Protein AF-A0A532UDM9-F1 (afdb_monomer_lite)

Foldseek 3Di:
DQPPVLVVCLVCVPVQLVCQLCVQLCVLCVLVVCVVVVNPPRDDDPPSNVVSVCRSVVSVQVSQCSNPNPVSNVVVVCVVPDDPDDDD

Sequence (88 aa):
MSSRMSVWMKKHPLATYFILANGISWIIWTPLVLSSLGIRDIPVLPYHHFFGAFGPILAAIIVTGISSGKTGLRELLGRIVRWRVSIK

Radius of gyration: 17.44 Å; chains: 1; bounding box: 51×32×46 Å

Structure (mmCIF, N/CA/C/O backbone):
data_AF-A0A532UDM9-F1
#
_entry.id   AF-A0A532UDM9-F1
#
loop_
_atom_site.group_PDB
_atom_site.id
_atom_site.type_symbol
_atom_site.label_atom_id
_atom_site.label_alt_id
_atom_site.label_comp_id
_atom_site.label_asym_id
_atom_site.label_entity_id
_atom_site.label_seq_id
_atom_site.pdbx_PDB_ins_code
_atom_site.Cartn_x
_atom_site.Cartn_y
_atom_site.Cartn_z
_atom_site.occupancy
_atom_site.B_iso_or_equiv
_atom_site.auth_seq_id
_atom_site.auth_comp_id
_atom_site.auth_asym_id
_atom_site.auth_atom_id
_atom_site.pdbx_PDB_model_num
ATOM 1 N N . MET A 1 1 ? 8.159 5.267 21.425 1.00 49.03 1 MET A N 1
ATOM 2 C CA . MET A 1 1 ? 8.493 6.573 20.819 1.00 49.03 1 MET A CA 1
ATOM 3 C C . MET A 1 1 ? 7.891 6.627 19.415 1.00 49.03 1 MET A C 1
ATOM 5 O O . MET A 1 1 ? 8.507 6.153 18.472 1.00 49.03 1 MET A O 1
ATOM 9 N N . SER A 1 2 ? 6.646 7.080 19.256 1.00 57.62 2 SER A N 1
ATOM 10 C CA . SER A 1 2 ? 6.044 7.228 17.921 1.00 57.62 2 SER A CA 1
ATOM 11 C C . SER A 1 2 ? 6.759 8.354 17.173 1.00 57.62 2 SER A C 1
ATOM 13 O O . SER A 1 2 ? 6.787 9.488 17.646 1.00 57.62 2 SER A O 1
ATOM 15 N N . SER A 1 3 ? 7.377 8.039 16.033 1.00 77.19 3 SER A N 1
ATOM 16 C CA . SER A 1 3 ? 8.070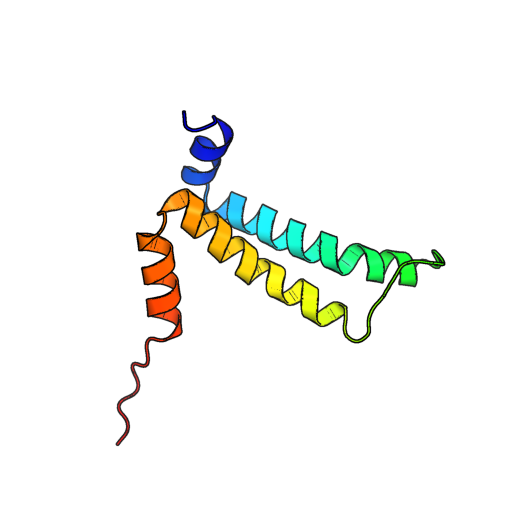 9.025 15.198 1.00 77.19 3 SER A CA 1
ATOM 17 C C . SER A 1 3 ? 7.096 10.125 14.760 1.00 77.19 3 SER A C 1
ATOM 19 O O . SER A 1 3 ? 5.913 9.850 14.536 1.00 77.19 3 SER A O 1
ATOM 21 N N . ARG A 1 4 ? 7.568 11.372 14.600 1.00 81.12 4 ARG A N 1
ATOM 22 C CA . ARG A 1 4 ? 6.734 12.500 14.121 1.00 81.12 4 ARG A CA 1
ATOM 23 C C . ARG A 1 4 ? 5.974 12.154 12.833 1.00 81.12 4 ARG A C 1
ATOM 25 O O . ARG A 1 4 ? 4.824 12.548 12.664 1.00 81.12 4 ARG A O 1
ATOM 32 N N . MET A 1 5 ? 6.593 11.338 11.981 1.00 78.75 5 MET A N 1
ATOM 33 C CA . MET A 1 5 ? 6.012 10.837 10.738 1.00 78.75 5 MET A CA 1
ATOM 34 C C . MET A 1 5 ? 4.782 9.953 10.981 1.00 78.75 5 MET A C 1
ATOM 36 O O . MET A 1 5 ? 3.742 10.172 10.370 1.00 78.75 5 MET A O 1
ATOM 40 N N . SER A 1 6 ? 4.846 9.028 11.944 1.00 79.00 6 SER A N 1
ATOM 41 C CA . SER A 1 6 ? 3.701 8.176 12.299 1.00 79.00 6 SER A CA 1
ATOM 42 C C . SER A 1 6 ? 2.503 8.971 12.834 1.00 79.00 6 SER A C 1
ATOM 44 O O . SER A 1 6 ? 1.358 8.629 12.547 1.00 79.00 6 SER A O 1
ATOM 46 N N . VAL A 1 7 ? 2.748 10.061 13.571 1.00 84.69 7 VAL A N 1
ATOM 47 C CA . VAL A 1 7 ? 1.688 10.947 14.084 1.00 84.69 7 VAL A CA 1
ATOM 48 C C . VAL A 1 7 ? 1.009 11.696 12.937 1.00 84.69 7 VAL A C 1
ATOM 50 O O . VAL A 1 7 ? -0.217 11.772 12.892 1.00 84.69 7 VAL A O 1
ATOM 53 N N . TRP A 1 8 ? 1.789 12.198 11.977 1.00 88.06 8 TRP A N 1
ATOM 54 C CA . TRP A 1 8 ? 1.249 12.864 10.792 1.00 88.06 8 TRP A CA 1
ATOM 55 C C . TRP A 1 8 ? 0.431 11.905 9.918 1.00 88.06 8 TRP A C 1
ATOM 57 O O . TRP A 1 8 ? -0.691 12.233 9.538 1.00 88.06 8 TRP A O 1
ATOM 67 N N . MET A 1 9 ? 0.937 10.691 9.678 1.00 88.88 9 MET A N 1
ATOM 68 C CA . MET A 1 9 ? 0.235 9.666 8.892 1.00 88.88 9 MET A CA 1
ATOM 69 C C . MET A 1 9 ? -1.118 9.294 9.507 1.00 88.88 9 MET A C 1
ATOM 71 O O . MET A 1 9 ? -2.102 9.144 8.788 1.00 88.88 9 MET A O 1
ATOM 75 N N . LYS A 1 10 ? -1.190 9.218 10.842 1.00 84.50 10 LYS A N 1
ATOM 76 C CA . LYS A 1 10 ? -2.447 9.000 11.576 1.00 84.50 10 LYS A CA 1
ATOM 77 C C . LYS A 1 10 ? -3.436 10.155 11.430 1.00 84.50 10 LYS A C 1
ATOM 79 O O . LYS A 1 10 ? -4.639 9.920 11.411 1.00 84.50 10 LYS A O 1
ATOM 84 N N . LYS A 1 11 ? -2.944 11.393 11.339 1.00 91.56 11 LYS A N 1
ATOM 85 C CA . LYS A 1 11 ? -3.772 12.593 11.149 1.00 91.56 11 LYS A CA 1
ATOM 86 C C . LYS A 1 11 ? -4.254 12.748 9.701 1.00 91.56 11 LYS A C 1
ATOM 88 O O . LYS A 1 11 ? -5.323 13.307 9.475 1.00 91.56 11 LYS A O 1
ATOM 93 N N . HIS A 1 12 ? -3.496 12.230 8.733 1.00 91.38 12 HIS A N 1
ATOM 94 C CA . HIS A 1 12 ? -3.788 12.324 7.299 1.00 91.38 12 HIS A CA 1
ATOM 95 C C . HIS A 1 12 ? -3.815 10.942 6.613 1.00 91.38 12 HIS A C 1
ATOM 97 O O . HIS A 1 12 ? -3.053 10.704 5.668 1.00 91.38 12 HIS A O 1
ATOM 103 N N . PRO A 1 13 ? -4.694 10.015 7.041 1.00 89.69 13 PRO A N 1
ATOM 104 C CA . PRO A 1 13 ? -4.692 8.639 6.546 1.00 89.69 13 PRO A CA 1
ATOM 105 C C . PRO A 1 13 ? -5.019 8.555 5.051 1.00 89.69 13 PRO A C 1
ATOM 107 O O . PRO A 1 13 ? -4.428 7.747 4.343 1.00 89.69 13 PRO A O 1
ATOM 110 N N . LEU A 1 14 ? -5.895 9.432 4.544 1.00 93.12 14 LEU A N 1
ATOM 111 C CA . LEU A 1 14 ? -6.273 9.455 3.129 1.00 93.12 14 LEU A CA 1
ATOM 112 C C . LEU A 1 14 ? -5.114 9.907 2.227 1.00 93.12 14 LEU A C 1
ATOM 114 O O . LEU A 1 14 ? -4.808 9.247 1.239 1.00 93.12 14 LEU A O 1
ATOM 118 N N . ALA A 1 15 ? -4.435 10.999 2.586 1.00 94.44 15 ALA A N 1
ATOM 119 C CA . ALA A 1 15 ? -3.269 11.470 1.840 1.00 94.44 15 ALA A CA 1
ATOM 120 C C . ALA A 1 15 ? -2.140 10.432 1.878 1.00 94.44 15 ALA A C 1
ATOM 122 O O . ALA A 1 15 ? -1.555 10.105 0.849 1.00 94.44 15 ALA A O 1
ATOM 123 N N . THR A 1 16 ? -1.896 9.850 3.056 1.00 92.94 16 THR A N 1
ATOM 124 C CA . THR A 1 16 ?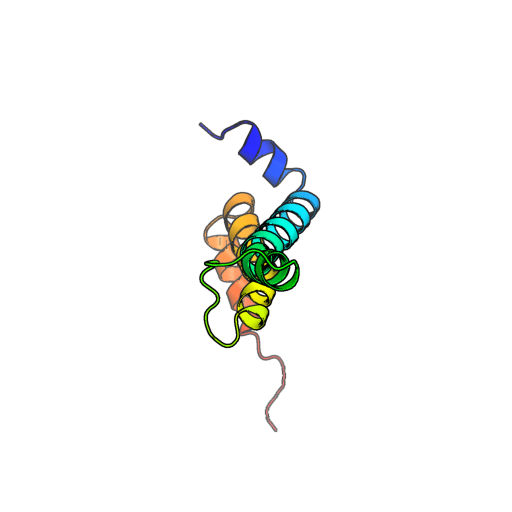 -0.919 8.769 3.235 1.00 92.94 16 THR A CA 1
ATOM 125 C C . THR A 1 16 ? -1.248 7.573 2.344 1.00 92.94 16 THR A C 1
ATOM 127 O O . THR A 1 16 ? -0.359 7.034 1.690 1.00 92.94 16 THR A O 1
ATOM 130 N N . TYR A 1 17 ? -2.523 7.188 2.272 1.00 94.56 17 TYR A N 1
ATOM 131 C CA . TYR A 1 17 ? -2.987 6.118 1.399 1.00 94.56 17 TYR A CA 1
ATOM 132 C C . TYR A 1 17 ? -2.712 6.422 -0.072 1.00 94.56 17 TYR A C 1
ATOM 134 O O . TYR A 1 17 ? -2.106 5.594 -0.741 1.00 94.56 17 TYR A O 1
ATOM 142 N N . PHE A 1 18 ? -3.091 7.599 -0.574 1.00 96.19 18 PHE A N 1
ATOM 143 C CA . PHE A 1 18 ? -2.866 7.945 -1.980 1.00 96.19 18 PHE A CA 1
ATOM 144 C C . PHE A 1 18 ? -1.384 7.997 -2.343 1.00 96.19 18 PHE A C 1
ATOM 146 O O . PHE A 1 18 ? -1.006 7.484 -3.397 1.00 96.19 18 PHE A O 1
ATOM 153 N N . ILE A 1 19 ? -0.550 8.575 -1.476 1.00 96.19 19 ILE A N 1
ATOM 154 C CA . ILE A 1 19 ? 0.901 8.646 -1.683 1.00 96.19 19 ILE A CA 1
ATOM 155 C C . ILE A 1 19 ? 1.495 7.238 -1.728 1.00 96.19 19 ILE A C 1
ATOM 157 O O . ILE A 1 19 ? 2.242 6.925 -2.650 1.00 96.19 19 ILE A O 1
ATOM 161 N N . LEU A 1 20 ? 1.138 6.369 -0.777 1.00 95.19 20 LEU A N 1
ATOM 162 C CA . LEU A 1 20 ? 1.636 4.993 -0.749 1.00 95.19 20 LEU A CA 1
ATOM 163 C C . LEU A 1 20 ? 1.111 4.167 -1.922 1.00 95.19 20 LEU A C 1
ATOM 165 O O . LEU A 1 20 ? 1.888 3.465 -2.556 1.00 95.19 20 LEU A O 1
ATOM 169 N N . ALA A 1 21 ? -0.179 4.261 -2.241 1.00 95.88 21 ALA A N 1
ATOM 170 C CA . ALA A 1 21 ? -0.788 3.500 -3.325 1.00 95.88 21 ALA A CA 1
ATOM 171 C C . ALA A 1 21 ? -0.140 3.851 -4.666 1.00 95.88 21 ALA A C 1
ATOM 173 O O . ALA A 1 21 ? 0.287 2.954 -5.393 1.00 95.88 21 ALA A O 1
ATOM 174 N N . ASN A 1 22 ? -0.004 5.146 -4.966 1.00 94.44 22 ASN A N 1
ATOM 175 C CA . ASN A 1 22 ? 0.653 5.596 -6.189 1.00 94.44 22 ASN A CA 1
ATOM 176 C C . ASN A 1 22 ? 2.147 5.287 -6.161 1.00 94.44 22 ASN A C 1
ATOM 178 O O . ASN A 1 22 ? 2.653 4.741 -7.132 1.00 94.44 22 ASN A O 1
ATOM 182 N N . GLY A 1 23 ? 2.842 5.568 -5.057 1.00 95.75 23 GLY A N 1
ATOM 183 C CA . GLY A 1 23 ? 4.276 5.312 -4.930 1.00 95.75 23 GLY A CA 1
ATOM 184 C C . GLY A 1 23 ? 4.627 3.840 -5.145 1.00 95.75 23 GLY A C 1
ATOM 185 O O . GLY A 1 23 ? 5.491 3.534 -5.958 1.00 95.75 23 GLY A O 1
ATOM 186 N N . ILE A 1 24 ? 3.910 2.921 -4.491 1.00 94.38 24 ILE A N 1
ATOM 187 C CA . ILE A 1 24 ? 4.119 1.475 -4.651 1.00 94.38 24 ILE A CA 1
ATOM 188 C C . ILE A 1 24 ? 3.810 1.042 -6.090 1.00 94.38 24 ILE A C 1
ATOM 190 O O . ILE A 1 24 ? 4.617 0.343 -6.698 1.00 94.38 24 ILE A O 1
ATOM 194 N N . SER A 1 25 ? 2.678 1.479 -6.653 1.00 93.06 25 SER A N 1
ATOM 195 C CA . SER A 1 25 ? 2.291 1.113 -8.026 1.00 93.06 25 SER A CA 1
ATOM 196 C C . SER A 1 25 ? 3.325 1.594 -9.047 1.00 93.06 25 SER A C 1
ATOM 198 O O . SER A 1 25 ? 3.759 0.826 -9.902 1.00 93.06 25 SER A O 1
ATOM 200 N N . TRP A 1 26 ? 3.776 2.845 -8.920 1.00 93.50 26 TRP A N 1
ATOM 201 C CA . TRP A 1 26 ? 4.772 3.434 -9.809 1.00 93.50 26 TRP A CA 1
ATOM 202 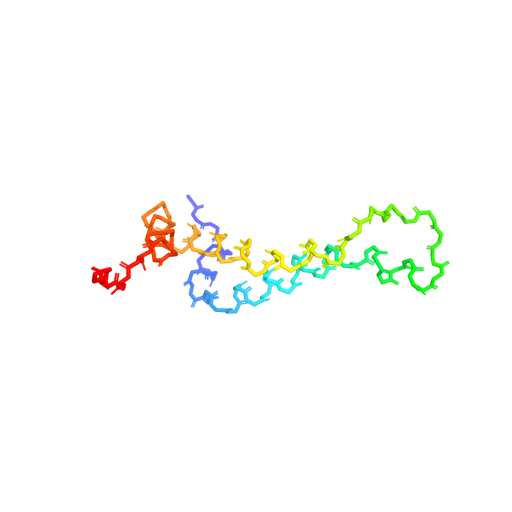C C . TRP A 1 26 ? 6.141 2.790 -9.661 1.00 93.50 26 TRP A C 1
ATOM 204 O O . TRP A 1 26 ? 6.778 2.549 -10.678 1.00 93.50 26 TRP A O 1
ATOM 214 N N . ILE A 1 27 ? 6.590 2.448 -8.451 1.00 92.00 27 ILE A N 1
ATOM 215 C CA . ILE A 1 27 ? 7.854 1.717 -8.261 1.00 92.00 27 ILE A CA 1
ATOM 216 C C . ILE A 1 27 ? 7.819 0.384 -9.019 1.00 92.00 27 ILE A C 1
ATOM 218 O O . ILE A 1 27 ? 8.786 0.040 -9.694 1.00 92.00 27 ILE A O 1
ATOM 222 N N . ILE A 1 28 ? 6.693 -0.331 -8.968 1.00 90.25 28 ILE A N 1
ATOM 223 C CA . ILE A 1 28 ? 6.527 -1.617 -9.660 1.00 90.25 28 ILE A CA 1
ATOM 224 C C . ILE A 1 28 ? 6.432 -1.437 -11.185 1.00 90.25 28 ILE A C 1
ATOM 226 O O . ILE A 1 28 ? 6.943 -2.266 -11.935 1.00 90.25 28 ILE A O 1
ATOM 230 N N . TRP A 1 29 ? 5.801 -0.364 -11.666 1.00 90.44 29 TRP A N 1
ATOM 231 C CA . TRP A 1 29 ? 5.667 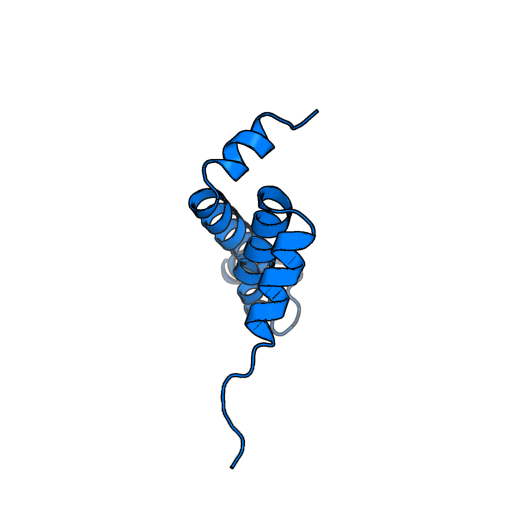-0.089 -13.103 1.00 90.44 29 TRP A CA 1
ATOM 232 C C . TRP A 1 29 ? 6.866 0.634 -13.727 1.00 90.44 29 TRP A C 1
ATOM 234 O O . TRP A 1 29 ? 7.034 0.575 -14.943 1.00 90.44 29 TRP A O 1
ATOM 244 N N . THR A 1 30 ? 7.723 1.279 -12.936 1.00 90.62 30 THR A N 1
ATOM 245 C CA . THR A 1 30 ? 8.890 2.032 -13.430 1.00 90.62 30 THR A CA 1
ATOM 246 C C . THR A 1 30 ? 9.796 1.185 -14.333 1.00 90.62 30 THR A C 1
ATOM 248 O O . THR A 1 30 ? 10.117 1.660 -15.421 1.00 90.62 30 THR A O 1
ATOM 251 N N . PRO A 1 31 ? 10.145 -0.076 -13.994 1.00 88.19 31 PRO A N 1
ATOM 252 C CA . PRO A 1 31 ? 10.896 -0.952 -14.897 1.00 88.19 31 PRO A CA 1
ATOM 253 C C . PRO A 1 31 ? 10.236 -1.131 -16.275 1.00 88.19 31 PRO A C 1
ATOM 255 O O . PRO A 1 31 ? 10.910 -1.104 -17.303 1.00 88.19 31 PRO A O 1
ATOM 258 N N . LEU A 1 32 ? 8.907 -1.255 -16.312 1.00 87.19 32 LEU A N 1
ATOM 259 C CA . LEU A 1 32 ? 8.149 -1.420 -17.553 1.00 87.19 32 LEU A CA 1
ATOM 260 C C . LEU A 1 32 ? 8.216 -0.154 -18.421 1.00 87.19 32 LEU A C 1
ATOM 262 O O . LEU A 1 32 ? 8.448 -0.236 -19.626 1.00 87.19 32 LEU A O 1
ATOM 266 N N . VAL A 1 33 ? 8.073 1.020 -17.800 1.00 88.31 33 VAL A N 1
ATOM 267 C CA . VAL A 1 33 ? 8.180 2.315 -18.490 1.00 88.31 33 VAL A CA 1
ATOM 268 C C . VAL A 1 33 ? 9.602 2.541 -19.005 1.00 88.31 33 VAL A C 1
ATOM 270 O O . VAL A 1 33 ? 9.775 2.880 -20.173 1.00 88.31 33 VAL A O 1
ATOM 273 N N . LEU A 1 34 ? 10.629 2.290 -18.188 1.00 89.44 34 LEU A N 1
ATOM 274 C CA . LEU A 1 34 ? 12.036 2.426 -18.590 1.00 89.44 34 LEU A CA 1
ATOM 275 C C . LEU A 1 34 ? 12.383 1.508 -19.770 1.00 89.44 34 LEU A C 1
ATOM 277 O O . LEU A 1 34 ? 13.033 1.948 -20.718 1.00 89.44 34 LEU A O 1
ATOM 281 N N . SER A 1 35 ? 11.890 0.266 -19.754 1.00 87.19 35 SER A N 1
ATOM 282 C CA . SER A 1 35 ? 12.047 -0.668 -20.872 1.00 87.19 35 SER A CA 1
ATOM 283 C C . SER A 1 35 ? 11.377 -0.147 -22.151 1.00 87.19 35 SER A C 1
ATOM 285 O O . SER A 1 35 ? 11.983 -0.191 -23.221 1.00 87.19 35 SER A O 1
ATOM 287 N N . SER A 1 36 ? 10.175 0.437 -22.048 1.00 85.44 36 SER A N 1
ATOM 288 C CA . SER A 1 36 ? 9.475 1.035 -23.198 1.00 85.44 36 SER A CA 1
ATOM 289 C C . SER A 1 36 ? 10.178 2.266 -23.788 1.00 85.44 36 SER A C 1
ATOM 291 O O . SER A 1 36 ? 10.040 2.539 -24.977 1.00 85.44 36 SER A O 1
ATOM 293 N N . LEU A 1 37 ? 10.979 2.974 -22.985 1.00 89.88 37 LEU A N 1
ATOM 294 C CA . LEU A 1 37 ? 11.800 4.113 -23.412 1.00 89.88 37 LEU A CA 1
ATOM 295 C C . LEU A 1 37 ? 13.120 3.690 -24.082 1.00 89.88 37 LEU A C 1
ATOM 297 O O . LEU A 1 37 ? 13.923 4.542 -24.455 1.00 89.88 37 LEU A O 1
ATOM 301 N N . GLY A 1 38 ? 13.360 2.385 -24.244 1.00 86.44 38 GLY A N 1
ATOM 302 C CA . GLY A 1 38 ? 14.546 1.854 -24.914 1.00 86.44 38 GLY A CA 1
ATOM 303 C C . GLY A 1 38 ? 15.758 1.655 -24.003 1.00 86.44 38 GLY A C 1
ATOM 304 O O . GLY A 1 38 ? 16.840 1.343 -24.507 1.00 86.44 38 GLY A O 1
ATOM 305 N N . ILE A 1 39 ? 15.598 1.791 -22.680 1.00 86.25 39 ILE A N 1
ATOM 306 C CA . ILE A 1 39 ? 16.646 1.427 -21.719 1.00 86.25 39 ILE A CA 1
ATOM 307 C C . ILE A 1 39 ? 16.749 -0.099 -21.684 1.00 86.25 39 ILE A C 1
ATOM 309 O O . ILE A 1 39 ? 15.786 -0.802 -21.367 1.00 86.25 39 ILE A O 1
ATOM 313 N N . ARG A 1 40 ? 17.924 -0.606 -22.059 1.00 80.75 40 ARG A N 1
ATOM 314 C CA . ARG A 1 40 ? 18.221 -2.041 -22.133 1.00 80.75 40 ARG A CA 1
ATOM 315 C C . ARG A 1 40 ? 18.601 -2.584 -20.751 1.00 80.75 40 ARG A C 1
ATOM 317 O O . ARG A 1 40 ? 18.916 -1.818 -19.846 1.00 80.75 40 ARG A O 1
ATOM 324 N N . ASP A 1 41 ? 18.513 -3.903 -20.598 1.00 81.19 41 ASP A N 1
ATOM 325 C CA . ASP A 1 41 ? 18.890 -4.651 -19.385 1.00 81.19 41 ASP A CA 1
ATOM 326 C C . ASP A 1 41 ? 18.032 -4.391 -18.132 1.00 81.19 41 ASP A C 1
ATOM 328 O O . ASP A 1 41 ? 18.416 -4.734 -17.013 1.00 81.19 41 ASP A O 1
ATOM 332 N N . ILE A 1 42 ? 16.824 -3.843 -18.303 1.00 82.19 42 ILE A N 1
ATOM 333 C CA . ILE A 1 42 ? 15.840 -3.760 -17.220 1.00 82.19 42 ILE A CA 1
ATOM 334 C C . ILE A 1 42 ? 15.199 -5.149 -17.019 1.00 82.19 42 ILE A C 1
ATOM 336 O O . ILE A 1 42 ? 14.616 -5.689 -17.965 1.00 82.19 42 ILE A O 1
ATOM 340 N N . PRO A 1 43 ? 15.237 -5.736 -15.810 1.00 80.50 43 PRO A N 1
ATOM 341 C CA . PRO A 1 43 ? 14.607 -7.026 -15.551 1.00 80.50 43 PRO A CA 1
ATOM 342 C C . PRO A 1 43 ? 13.075 -6.897 -15.561 1.00 80.50 43 PRO A C 1
ATOM 344 O O . PRO A 1 43 ? 12.469 -6.462 -14.583 1.00 80.50 43 PRO A O 1
ATOM 347 N N . VAL A 1 44 ? 12.434 -7.301 -16.662 1.00 82.88 44 VAL A N 1
ATOM 348 C CA . VAL A 1 44 ? 10.968 -7.346 -16.800 1.00 82.88 44 VAL A CA 1
ATOM 349 C C . VAL A 1 44 ? 10.502 -8.805 -16.902 1.00 82.88 44 VAL A C 1
ATOM 351 O O . VAL A 1 44 ? 10.619 -9.457 -17.931 1.00 82.88 44 VAL A O 1
ATOM 354 N N . LEU A 1 45 ? 9.958 -9.332 -15.807 1.00 83.12 45 LEU A N 1
ATOM 355 C CA . LEU A 1 45 ? 9.170 -10.573 -15.732 1.00 83.12 45 LEU A CA 1
ATOM 356 C C . LEU A 1 45 ? 7.925 -10.523 -16.651 1.00 83.12 45 LEU A C 1
ATOM 358 O O . LEU A 1 45 ? 7.349 -9.445 -16.856 1.00 83.12 45 LEU A O 1
ATOM 362 N N . PRO A 1 46 ? 7.425 -11.686 -17.101 1.00 82.88 46 PRO A N 1
ATOM 363 C CA . PRO A 1 46 ? 6.109 -11.800 -17.724 1.00 82.88 46 PRO A CA 1
ATOM 364 C C . PRO A 1 46 ? 5.002 -11.211 -16.835 1.00 82.88 46 PRO A C 1
ATOM 366 O O . PRO A 1 46 ? 5.040 -11.351 -15.614 1.00 82.88 46 PRO A O 1
ATOM 369 N N . TYR A 1 47 ? 4.000 -10.568 -17.444 1.00 84.19 47 TYR A N 1
ATOM 370 C CA . TYR A 1 47 ? 2.814 -10.039 -16.746 1.00 84.19 47 TYR A CA 1
ATOM 371 C C . TYR A 1 47 ? 3.086 -8.953 -15.682 1.00 84.19 47 TYR A C 1
ATOM 373 O O . TYR A 1 47 ? 2.232 -8.685 -14.840 1.00 84.19 47 TYR A O 1
ATOM 381 N N . HIS A 1 48 ? 4.232 -8.263 -15.751 1.00 85.12 48 HIS A N 1
ATOM 382 C CA . HIS A 1 48 ? 4.642 -7.218 -14.796 1.00 85.12 48 HIS A CA 1
ATOM 383 C C . HIS A 1 48 ? 3.574 -6.167 -14.463 1.00 85.12 48 HIS A C 1
ATOM 385 O O . HIS A 1 48 ? 3.462 -5.708 -13.327 1.00 85.12 48 HIS A O 1
ATOM 391 N N . HIS A 1 49 ? 2.772 -5.792 -15.459 1.00 83.50 49 HIS A N 1
ATOM 392 C CA . HIS A 1 49 ? 1.718 -4.792 -15.328 1.00 83.50 49 HIS A CA 1
ATOM 393 C C . HIS A 1 49 ? 0.677 -5.158 -14.257 1.00 83.50 49 HIS A C 1
ATOM 395 O O . HIS A 1 49 ? 0.202 -4.261 -13.559 1.00 83.50 49 HIS A O 1
ATOM 401 N N . PHE A 1 50 ? 0.383 -6.449 -14.056 1.00 87.69 50 PHE A N 1
ATOM 402 C CA . PHE A 1 50 ? -0.549 -6.901 -13.019 1.00 87.69 50 PHE A CA 1
ATOM 403 C C . PHE A 1 50 ? -0.036 -6.625 -11.605 1.00 87.69 50 PHE A C 1
ATOM 405 O O . PHE A 1 50 ? -0.832 -6.338 -10.714 1.00 87.69 50 PHE A O 1
ATOM 412 N N . PHE A 1 51 ? 1.280 -6.660 -11.381 1.00 87.25 51 PHE A N 1
ATOM 413 C CA . PHE A 1 51 ? 1.828 -6.496 -10.035 1.00 87.25 51 PHE A CA 1
ATOM 414 C C . PHE A 1 51 ? 1.617 -5.083 -9.481 1.00 87.25 51 PHE A C 1
ATOM 416 O O . PHE A 1 51 ? 1.361 -4.923 -8.288 1.00 87.25 51 PHE A O 1
ATOM 423 N N . GLY A 1 52 ? 1.643 -4.057 -10.337 1.00 85.25 52 GLY A N 1
ATOM 424 C CA . GLY A 1 52 ? 1.377 -2.683 -9.899 1.00 85.25 52 GLY A CA 1
ATOM 425 C C . GLY A 1 52 ? -0.064 -2.472 -9.427 1.00 85.25 52 GLY A C 1
ATOM 426 O O . GLY A 1 52 ? -0.298 -1.643 -8.552 1.00 85.25 52 GLY A O 1
ATOM 427 N N . ALA A 1 53 ? -1.021 -3.287 -9.890 1.00 88.31 53 ALA A N 1
ATOM 428 C CA . ALA A 1 53 ? -2.411 -3.217 -9.435 1.00 88.31 53 ALA A CA 1
ATOM 429 C C . ALA A 1 53 ? -2.588 -3.596 -7.950 1.00 88.31 53 ALA A C 1
ATOM 431 O O . ALA A 1 53 ? -3.599 -3.243 -7.344 1.00 88.31 53 ALA A O 1
ATOM 432 N N . PHE A 1 54 ? -1.604 -4.262 -7.331 1.00 92.00 54 PHE A N 1
ATOM 433 C CA . PHE A 1 54 ? -1.619 -4.552 -5.893 1.00 92.00 54 PHE A CA 1
ATOM 434 C C . PHE A 1 54 ? -1.183 -3.363 -5.023 1.00 92.00 54 PHE A C 1
ATOM 436 O O . PHE A 1 54 ? -1.344 -3.421 -3.801 1.00 92.00 54 PHE A O 1
ATOM 443 N N . GLY A 1 55 ? -0.678 -2.271 -5.608 1.00 92.19 55 GLY A N 1
ATOM 444 C CA . GLY A 1 55 ? -0.228 -1.087 -4.868 1.00 92.19 55 GLY A CA 1
ATOM 445 C C . GLY A 1 55 ? -1.279 -0.508 -3.908 1.00 92.19 55 GLY A C 1
ATOM 446 O O . GLY A 1 55 ? -0.969 -0.327 -2.727 1.00 92.19 55 GLY A O 1
ATOM 447 N N . PRO A 1 56 ? -2.537 -0.292 -4.337 1.00 94.19 56 PRO A N 1
ATOM 448 C CA . PRO A 1 56 ? -3.623 0.141 -3.455 1.00 94.19 56 PRO A CA 1
ATOM 449 C C . PRO A 1 56 ? -3.917 -0.832 -2.304 1.00 94.19 56 PRO A C 1
ATOM 451 O O . PRO A 1 56 ? -4.146 -0.398 -1.175 1.00 94.19 56 PRO A O 1
ATOM 454 N N . ILE A 1 57 ? -3.861 -2.146 -2.551 1.00 94.31 57 ILE A N 1
ATOM 455 C CA . ILE A 1 57 ? -4.096 -3.169 -1.517 1.00 94.31 57 ILE A CA 1
ATOM 456 C C . ILE A 1 57 ? -2.992 -3.104 -0.453 1.00 94.31 57 ILE A C 1
ATOM 458 O O . ILE A 1 57 ? -3.286 -3.060 0.744 1.00 94.31 57 ILE A O 1
ATOM 462 N N . LEU A 1 58 ? -1.727 -3.033 -0.875 1.00 94.31 58 LEU A N 1
ATOM 463 C CA . LEU A 1 58 ? -0.586 -2.890 0.033 1.00 94.31 58 LEU A CA 1
ATOM 464 C C . LEU A 1 58 ? -0.670 -1.586 0.836 1.00 94.31 58 LEU A C 1
ATOM 466 O O . LEU A 1 58 ? -0.498 -1.599 2.056 1.00 94.31 58 LEU A O 1
ATOM 470 N N . ALA A 1 59 ? -1.013 -0.473 0.185 1.00 95.50 59 ALA A N 1
ATOM 471 C CA . ALA A 1 59 ? -1.202 0.813 0.848 1.00 95.50 59 ALA A CA 1
ATOM 472 C C . ALA A 1 59 ? -2.327 0.769 1.894 1.00 95.50 59 ALA A C 1
ATOM 474 O O . ALA A 1 59 ? -2.145 1.273 3.003 1.00 95.50 59 ALA A O 1
ATOM 475 N N . ALA A 1 60 ? -3.460 0.126 1.592 1.00 94.12 60 ALA A N 1
ATOM 476 C CA . ALA A 1 60 ? -4.564 -0.037 2.537 1.00 94.12 60 ALA A CA 1
ATOM 477 C C . ALA A 1 60 ? -4.132 -0.812 3.789 1.00 94.12 60 ALA A C 1
ATOM 479 O O . ALA A 1 60 ? -4.434 -0.387 4.907 1.00 94.12 60 ALA A O 1
ATOM 480 N N . ILE A 1 61 ? -3.390 -1.911 3.619 1.00 94.75 61 ILE A N 1
ATOM 481 C CA . ILE A 1 61 ? -2.861 -2.718 4.728 1.00 94.75 61 ILE A CA 1
ATOM 482 C C . ILE A 1 61 ? -1.891 -1.885 5.577 1.00 94.75 61 ILE A C 1
ATOM 484 O O . ILE A 1 61 ? -2.042 -1.826 6.798 1.00 94.75 61 ILE A O 1
ATOM 488 N N . ILE A 1 62 ? -0.940 -1.186 4.951 1.00 93.69 62 ILE A N 1
ATOM 489 C CA . ILE A 1 62 ? 0.058 -0.368 5.658 1.00 93.69 62 ILE A CA 1
ATOM 490 C C . ILE A 1 62 ? -0.618 0.760 6.446 1.00 93.69 62 ILE A C 1
ATOM 492 O O . ILE A 1 62 ? -0.387 0.898 7.649 1.00 93.69 62 ILE A O 1
ATOM 496 N N . VAL A 1 63 ? -1.491 1.547 5.808 1.00 94.56 63 VAL A N 1
ATOM 497 C CA . VAL A 1 63 ? -2.165 2.685 6.458 1.00 94.56 63 VAL A CA 1
ATOM 498 C C . VAL A 1 63 ? -3.077 2.216 7.585 1.00 94.56 63 VAL A C 1
ATOM 500 O O . VAL A 1 63 ? -3.086 2.829 8.654 1.00 94.56 63 VAL A O 1
ATOM 503 N N . THR A 1 64 ? -3.798 1.112 7.390 1.00 93.9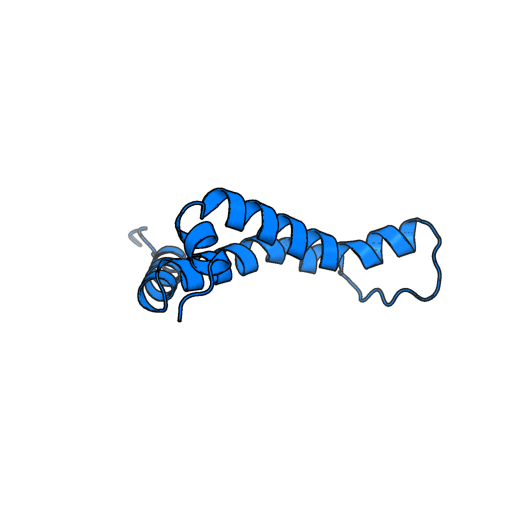4 64 THR A N 1
ATOM 504 C CA . THR A 1 64 ? -4.676 0.539 8.421 1.00 93.94 64 THR A CA 1
ATOM 505 C C . THR A 1 64 ? -3.868 0.016 9.607 1.00 93.94 64 THR A C 1
ATOM 507 O O . THR A 1 64 ? -4.222 0.283 10.756 1.00 93.94 64 THR A O 1
ATOM 510 N N . GLY A 1 65 ? -2.747 -0.667 9.356 1.00 92.12 65 GLY A N 1
ATOM 511 C CA . GLY A 1 65 ? -1.837 -1.134 10.402 1.00 92.12 65 GLY A CA 1
ATOM 512 C C . GLY A 1 65 ? -1.222 0.016 11.204 1.00 92.12 65 GLY A C 1
ATOM 513 O O . GLY A 1 65 ? -1.178 -0.047 12.431 1.00 92.12 65 GLY A O 1
ATOM 514 N N . ILE A 1 66 ? -0.817 1.102 10.539 1.00 90.19 66 ILE A N 1
ATOM 515 C CA . ILE A 1 66 ? -0.268 2.295 11.205 1.00 90.19 66 ILE A CA 1
ATOM 516 C C . ILE A 1 66 ? -1.344 3.029 12.012 1.00 90.19 66 ILE A C 1
ATOM 518 O O . ILE A 1 66 ? -1.075 3.477 13.128 1.00 90.19 66 ILE A O 1
ATOM 522 N N . SER A 1 67 ? -2.555 3.152 11.466 1.00 89.81 67 SER A N 1
ATOM 523 C CA . SER A 1 67 ? -3.631 3.951 12.064 1.00 89.81 67 SER A CA 1
ATOM 524 C C . SER A 1 67 ? -4.318 3.239 13.225 1.00 89.81 67 SER A C 1
ATOM 526 O O . SER A 1 67 ? -4.524 3.834 14.281 1.00 89.81 67 SER A O 1
ATOM 528 N N . SER A 1 68 ? -4.626 1.956 13.048 1.00 87.69 68 SER A N 1
ATOM 529 C CA . SER A 1 68 ? -5.537 1.196 13.914 1.00 87.69 68 SER A CA 1
ATOM 530 C C . SER A 1 68 ? -4.947 -0.134 14.399 1.00 87.69 68 SER A C 1
ATOM 532 O O . SER A 1 68 ? -5.623 -0.898 15.093 1.00 87.69 68 SER A O 1
ATOM 534 N N . GLY A 1 69 ? -3.691 -0.431 14.053 1.00 90.69 69 GLY A N 1
ATOM 535 C CA . GLY A 1 69 ? -2.991 -1.632 14.500 1.00 90.69 69 GLY A CA 1
ATOM 536 C C . GLY A 1 69 ? -3.655 -2.934 14.044 1.00 90.69 69 GLY A C 1
ATOM 537 O O . GLY A 1 69 ? -4.360 -3.002 13.034 1.00 90.69 69 GLY A O 1
ATOM 538 N N . LYS A 1 70 ? -3.439 -3.998 14.827 1.00 89.62 70 LYS A N 1
ATOM 539 C CA . LYS A 1 70 ? -3.941 -5.352 14.538 1.00 89.62 70 LYS A CA 1
ATOM 540 C C . LYS A 1 70 ? -5.473 -5.425 14.500 1.00 89.62 70 LYS A C 1
ATOM 542 O O . LYS A 1 70 ? -6.026 -6.174 13.697 1.00 89.62 70 LYS A O 1
ATOM 547 N N . THR A 1 71 ? -6.155 -4.639 15.334 1.00 91.94 71 THR A N 1
ATOM 548 C CA . THR A 1 71 ? -7.624 -4.586 15.375 1.00 91.94 71 THR A CA 1
ATOM 549 C C . THR A 1 71 ? -8.193 -4.047 14.066 1.00 91.94 71 THR A C 1
ATOM 551 O O . THR A 1 71 ? -9.079 -4.678 13.492 1.00 91.94 71 THR A O 1
ATOM 554 N N . GLY A 1 72 ? -7.633 -2.951 13.542 1.00 91.81 72 GLY A N 1
ATOM 555 C CA . GLY A 1 72 ? -8.061 -2.394 12.256 1.00 91.81 72 GLY A CA 1
ATOM 556 C C . GLY A 1 72 ? -7.821 -3.343 11.082 1.00 91.81 72 GLY A C 1
ATOM 557 O O . GLY A 1 72 ? -8.685 -3.487 10.223 1.00 91.81 72 GLY A O 1
ATOM 558 N N . LEU A 1 73 ? -6.689 -4.056 11.066 1.00 93.75 73 LEU A N 1
ATOM 559 C CA . LEU A 1 73 ? -6.416 -5.059 10.027 1.00 93.75 73 LEU A CA 1
ATOM 560 C C . LEU A 1 73 ? -7.423 -6.212 10.051 1.00 93.75 73 LEU A C 1
ATOM 562 O O . LEU A 1 73 ? -7.917 -6.627 9.003 1.00 93.75 73 LEU A O 1
ATOM 566 N N . ARG A 1 74 ? -7.767 -6.711 11.243 1.00 93.00 74 ARG A N 1
ATOM 567 C CA . ARG A 1 74 ? -8.792 -7.750 11.396 1.00 93.00 74 ARG A CA 1
ATOM 568 C C . ARG A 1 74 ? -10.160 -7.258 10.928 1.00 93.00 74 ARG A C 1
ATOM 570 O O . ARG A 1 74 ? -10.893 -8.020 10.305 1.00 93.00 74 ARG A O 1
ATOM 577 N N . GLU A 1 75 ? -10.504 -6.006 11.209 1.00 93.94 75 GLU A N 1
ATOM 578 C CA . GLU A 1 75 ? -11.747 -5.412 10.722 1.00 93.94 75 GLU A CA 1
ATOM 579 C C . GLU A 1 75 ? -11.760 -5.284 9.193 1.00 93.94 75 GLU A C 1
ATOM 581 O O . GLU A 1 75 ? -12.748 -5.663 8.565 1.00 93.94 75 GLU A O 1
ATOM 586 N N . LEU A 1 76 ? -10.666 -4.810 8.590 1.00 92.88 76 LEU A N 1
ATOM 587 C CA . LEU A 1 76 ? -10.519 -4.695 7.138 1.00 92.88 76 LEU A CA 1
ATOM 588 C C . LEU A 1 76 ? -10.738 -6.048 6.452 1.00 92.88 76 LEU A C 1
ATOM 590 O O . LEU A 1 76 ? -11.595 -6.164 5.577 1.00 92.88 76 LEU A O 1
ATOM 594 N N . LEU A 1 77 ? -10.030 -7.087 6.899 1.00 92.81 77 LEU A N 1
ATOM 595 C CA . LEU A 1 77 ? -10.193 -8.445 6.371 1.00 92.81 77 LEU A CA 1
ATOM 596 C C . LEU A 1 77 ? -11.604 -8.984 6.626 1.00 92.81 77 LEU A C 1
ATOM 598 O O . LEU A 1 77 ? -12.218 -9.564 5.734 1.00 92.81 77 LEU A O 1
ATOM 602 N N . GLY A 1 78 ? -12.153 -8.722 7.813 1.00 93.00 78 GLY A N 1
ATOM 603 C CA . GLY A 1 78 ? -13.515 -9.094 8.178 1.00 93.00 78 GLY A CA 1
ATOM 604 C C . GLY A 1 78 ? -14.589 -8.443 7.304 1.00 93.00 78 GLY A C 1
ATOM 605 O O . GLY A 1 78 ? -15.671 -9.006 7.177 1.00 93.00 78 GLY A O 1
ATOM 606 N N . ARG A 1 79 ? -14.323 -7.277 6.700 1.00 89.88 79 ARG A N 1
ATOM 607 C CA . ARG A 1 79 ? -15.210 -6.636 5.713 1.00 89.88 7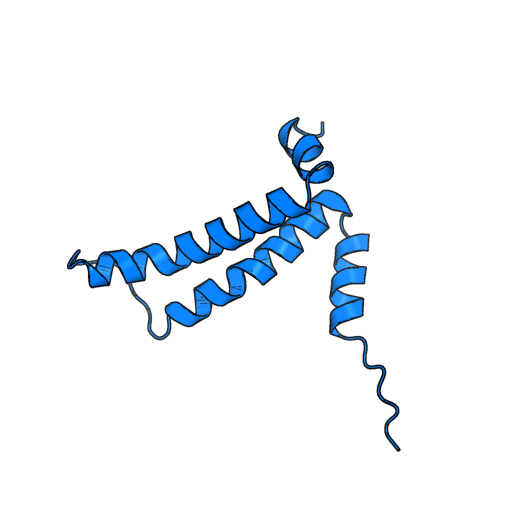9 ARG A CA 1
ATOM 608 C C . ARG A 1 79 ? -15.088 -7.282 4.332 1.00 89.88 79 ARG A C 1
ATOM 610 O O . ARG A 1 79 ? -16.108 -7.416 3.668 1.00 89.88 79 ARG A O 1
ATOM 617 N N . ILE A 1 80 ? -13.889 -7.710 3.932 1.00 90.25 80 ILE A N 1
ATOM 618 C CA . ILE A 1 80 ? -13.640 -8.376 2.639 1.00 90.25 80 ILE A CA 1
ATOM 619 C C . ILE A 1 80 ? -14.366 -9.724 2.566 1.00 90.25 80 ILE A C 1
ATOM 621 O O . ILE A 1 80 ? -15.009 -10.025 1.568 1.00 90.25 80 ILE A O 1
ATOM 625 N N . VAL A 1 81 ? -14.315 -10.515 3.639 1.00 91.31 81 VAL A N 1
ATOM 626 C CA . VAL A 1 81 ? -14.967 -11.839 3.694 1.00 91.31 81 VAL A CA 1
ATOM 627 C C . VAL A 1 81 ? -16.444 -11.773 4.093 1.00 91.31 81 VAL A C 1
ATOM 629 O O . VAL A 1 81 ? -17.093 -12.804 4.265 1.00 91.31 81 VAL A O 1
ATOM 632 N N . ARG A 1 82 ? -16.997 -10.568 4.296 1.00 90.38 82 ARG A N 1
ATOM 633 C CA . ARG A 1 82 ? -18.366 -10.400 4.788 1.00 90.38 82 ARG A CA 1
ATOM 634 C C . ARG A 1 82 ? -19.371 -10.683 3.678 1.00 90.38 82 ARG A C 1
ATOM 636 O O . ARG A 1 82 ? -19.749 -9.792 2.923 1.00 90.38 82 ARG A O 1
ATOM 643 N N . TRP A 1 83 ? -19.878 -11.904 3.653 1.00 87.88 83 TRP A N 1
ATOM 644 C CA . TRP A 1 83 ? -20.971 -12.294 2.775 1.00 87.88 83 TRP A CA 1
ATOM 645 C C . TRP A 1 83 ? -22.327 -11.936 3.406 1.00 87.88 83 TRP A C 1
ATOM 647 O O . TRP A 1 83 ? -22.672 -12.445 4.469 1.00 87.88 83 TRP A O 1
ATOM 657 N N . ARG A 1 84 ? -23.086 -11.018 2.787 1.00 84.69 84 ARG A N 1
ATOM 658 C CA . ARG A 1 84 ? -24.433 -10.599 3.250 1.00 84.69 84 ARG A CA 1
ATOM 659 C C . ARG A 1 84 ? -25.581 -11.137 2.394 1.00 84.69 84 ARG A C 1
ATOM 661 O O . ARG A 1 84 ? -26.724 -10.741 2.596 1.00 84.69 84 ARG A O 1
ATOM 668 N N . VAL A 1 85 ? -25.290 -12.008 1.435 1.00 89.12 85 VAL A N 1
ATOM 669 C CA . VAL A 1 85 ? -26.315 -12.576 0.558 1.00 89.12 85 VAL A CA 1
ATOM 670 C C . VAL A 1 85 ? -26.853 -13.844 1.209 1.00 89.12 85 VAL A C 1
ATOM 672 O O . VAL A 1 85 ? -26.103 -14.793 1.439 1.00 89.12 85 VAL A O 1
ATOM 675 N N . SER A 1 86 ? -28.150 -13.856 1.516 1.00 81.12 86 SER A N 1
ATOM 676 C CA . SER A 1 86 ? -28.828 -15.077 1.945 1.00 81.12 86 SER A CA 1
ATOM 677 C C . SER A 1 86 ? -28.908 -16.025 0.756 1.00 81.12 86 SER A C 1
ATOM 679 O O . SER A 1 86 ? -29.476 -15.674 -0.277 1.00 81.12 86 SER A O 1
ATOM 681 N N . ILE A 1 87 ? -28.330 -17.212 0.901 1.00 80.50 87 ILE A N 1
ATOM 682 C CA . ILE A 1 87 ? -28.507 -18.299 -0.059 1.00 80.50 87 ILE A CA 1
ATOM 683 C C . ILE A 1 87 ? -29.931 -18.824 0.180 1.00 80.50 87 ILE A C 1
ATOM 685 O O . ILE A 1 87 ? -30.268 -19.148 1.320 1.00 80.50 87 ILE A O 1
ATOM 689 N N . LYS A 1 88 ? -30.783 -18.762 -0.846 1.00 63.25 88 LYS A N 1
ATOM 690 C CA . LYS A 1 88 ? -32.121 -19.369 -0.844 1.00 63.25 88 LYS A CA 1
ATOM 691 C C . LYS A 1 88 ? -32.028 -20.836 -1.229 1.00 63.25 88 LYS A C 1
ATOM 693 O O . LYS A 1 88 ? -31.168 -21.141 -2.084 1.00 63.25 88 LYS A O 1
#

Secondary structure (DSSP, 8-state):
---HHHHHHHH-HHHHHHHHHHHHHHHHHHHHHHHHTT-SS----TTHHHHHTTHHHHHHHHHHHHHHHHHHHHHHHHHHT---PPP-

pLDDT: mean 88.21, std 7.65, range [49.03, 96.19]